Protein AF-A0A352BRT8-F1 (afdb_monomer_lite)

Secondary structure (DSSP, 8-state):
----PPPHHHHHHHHHHHHHHHHHHHHHHHHHHHHTT-S-HHHH-HHHHHHHHHHHHHHHHHHHHHTT--HHHHHHHHHHHHHHHHHTTTTHHHHHHHHHHHHHHHHHHHHT-

pLDDT: mean 87.2, std 10.44, range [39.59, 96.81]

Structure (mmCIF, N/CA/C/O backbone):
data_AF-A0A352BRT8-F1
#
_entry.id   AF-A0A352BRT8-F1
#
loop_
_atom_site.group_PDB
_atom_site.id
_atom_site.type_symbol
_atom_site.label_atom_id
_atom_site.label_alt_id
_atom_site.label_comp_id
_atom_site.label_asym_id
_atom_site.label_entity_id
_atom_site.label_seq_id
_atom_site.pdbx_PDB_ins_code
_atom_site.Cartn_x
_atom_site.Cartn_y
_atom_site.Cartn_z
_atom_site.occupancy
_atom_site.B_iso_or_equiv
_atom_site.auth_seq_id
_atom_site.auth_comp_id
_atom_site.auth_asym_id
_atom_site.auth_atom_id
_atom_site.pdbx_PDB_model_num
ATOM 1 N N . MET A 1 1 ? -15.555 8.941 16.537 1.00 39.59 1 MET A N 1
ATOM 2 C CA . MET A 1 1 ? -16.473 7.938 15.955 1.00 39.59 1 MET A CA 1
ATOM 3 C C . MET A 1 1 ? -15.934 6.563 16.296 1.00 39.59 1 MET A C 1
ATOM 5 O O . MET A 1 1 ? -14.754 6.334 16.057 1.00 39.59 1 MET A O 1
ATOM 9 N N . ALA A 1 2 ? -16.742 5.697 16.910 1.00 49.75 2 ALA A N 1
ATOM 10 C CA . ALA A 1 2 ? -16.359 4.307 17.147 1.00 49.75 2 ALA A CA 1
ATOM 11 C C . ALA A 1 2 ? -16.166 3.622 15.788 1.00 49.75 2 ALA A C 1
ATOM 13 O O . ALA A 1 2 ? -17.043 3.691 14.927 1.00 49.75 2 ALA A O 1
ATOM 14 N N . ARG A 1 3 ? -14.978 3.064 15.563 1.00 64.12 3 ARG A N 1
ATOM 15 C CA . ARG A 1 3 ? -14.614 2.441 14.295 1.00 64.12 3 ARG A CA 1
ATOM 16 C C . ARG A 1 3 ? -15.258 1.064 14.204 1.00 64.12 3 ARG A C 1
ATOM 18 O O . ARG A 1 3 ? -15.139 0.269 15.127 1.00 64.12 3 ARG A O 1
ATOM 25 N N . GLU A 1 4 ? -15.903 0.782 13.080 1.00 64.56 4 GLU A N 1
ATOM 26 C CA . GLU A 1 4 ? -16.450 -0.542 12.811 1.00 64.56 4 GLU A CA 1
ATOM 27 C C . GLU A 1 4 ? -15.303 -1.494 12.443 1.00 64.56 4 GLU A C 1
ATOM 29 O O . GLU A 1 4 ? -14.617 -1.309 11.431 1.00 64.56 4 GLU A O 1
ATOM 34 N N . GLU A 1 5 ? -15.052 -2.484 13.297 1.00 72.44 5 GLU A N 1
ATOM 35 C CA . GLU A 1 5 ? -13.984 -3.453 13.073 1.00 72.44 5 GLU A CA 1
ATOM 36 C C . GLU A 1 5 ? -14.317 -4.373 11.894 1.00 72.44 5 GLU A C 1
ATOM 38 O O . GLU A 1 5 ? -15.405 -4.940 11.781 1.00 72.44 5 GLU A O 1
ATOM 43 N N . VAL A 1 6 ? -13.353 -4.535 10.987 1.00 85.12 6 VAL A N 1
ATOM 44 C CA . VAL A 1 6 ? -13.484 -5.456 9.857 1.00 85.12 6 VAL A CA 1
ATOM 45 C C . VAL A 1 6 ? -13.378 -6.891 10.372 1.00 85.12 6 VAL A C 1
ATOM 47 O O . VAL A 1 6 ? -12.446 -7.240 11.104 1.00 85.12 6 VAL A O 1
ATOM 50 N N . SER A 1 7 ? -14.313 -7.747 9.953 1.00 89.31 7 SER A N 1
ATOM 51 C CA . SER A 1 7 ? -14.316 -9.157 10.349 1.00 89.31 7 SER A CA 1
ATOM 52 C C . SER A 1 7 ? -13.013 -9.862 9.953 1.00 89.31 7 SER A C 1
ATOM 54 O O . SER A 1 7 ? -12.345 -9.505 8.980 1.00 89.31 7 SER A O 1
ATOM 56 N N . VAL A 1 8 ? -12.638 -10.910 10.694 1.00 90.00 8 VAL A N 1
ATOM 57 C CA . VAL A 1 8 ? -11.434 -11.712 10.398 1.00 90.00 8 VAL A CA 1
ATOM 58 C C . VAL A 1 8 ? -11.437 -12.244 8.970 1.00 90.00 8 VAL A C 1
ATOM 60 O O . VAL A 1 8 ? -10.415 -12.155 8.295 1.00 90.00 8 VAL A O 1
ATOM 63 N N . ARG A 1 9 ? -12.589 -12.719 8.491 1.00 91.69 9 ARG A N 1
ATOM 64 C CA . ARG A 1 9 ? -12.741 -13.217 7.121 1.00 91.69 9 ARG A CA 1
ATOM 65 C C . ARG A 1 9 ? -12.523 -12.111 6.092 1.00 91.69 9 ARG A C 1
ATOM 67 O O . ARG A 1 9 ? -11.718 -12.288 5.186 1.00 91.69 9 ARG A O 1
ATOM 74 N N . ALA A 1 10 ? -13.181 -10.963 6.261 1.00 92.00 10 ALA A N 1
ATOM 75 C CA . ALA A 1 10 ? -13.045 -9.844 5.332 1.00 92.00 10 ALA A CA 1
ATOM 76 C C . ALA A 1 10 ? -11.603 -9.314 5.282 1.00 92.00 10 ALA A C 1
ATOM 78 O O . ALA A 1 10 ? -11.086 -9.059 4.199 1.00 92.00 10 ALA A O 1
ATOM 79 N N . PHE A 1 11 ? -10.922 -9.230 6.428 1.00 93.94 11 PHE A N 1
ATOM 80 C CA . PHE A 1 11 ? -9.511 -8.846 6.480 1.00 93.94 11 PHE A CA 1
ATOM 81 C C . PHE A 1 11 ? -8.622 -9.759 5.630 1.00 93.94 11 PHE A C 1
ATOM 83 O O . PHE A 1 11 ? -7.794 -9.270 4.860 1.00 93.94 11 PHE A O 1
ATOM 90 N N . TRP A 1 12 ? -8.786 -11.078 5.761 1.00 95.12 12 TRP A N 1
ATOM 91 C CA . TRP A 1 12 ? -7.985 -12.037 5.004 1.00 95.12 12 TRP A CA 1
ATOM 92 C C . TRP A 1 12 ? -8.303 -12.002 3.514 1.00 95.12 12 TRP A C 1
ATOM 94 O O . TRP A 1 12 ? -7.374 -12.042 2.716 1.00 95.12 12 TRP A O 1
ATOM 104 N N . VAL A 1 13 ? -9.573 -11.845 3.133 1.00 96.00 13 VAL A N 1
ATOM 105 C CA . VAL A 1 13 ? -9.966 -11.680 1.723 1.00 96.00 13 VAL A CA 1
ATOM 106 C C . VAL A 1 13 ? -9.280 -10.461 1.108 1.00 96.00 13 VAL A C 1
ATOM 108 O O . VAL A 1 13 ? -8.639 -10.583 0.067 1.00 96.00 13 VAL A O 1
ATOM 111 N N . TRP A 1 14 ? -9.339 -9.306 1.776 1.00 95.88 14 TRP A N 1
ATOM 112 C CA . TRP A 1 14 ? -8.666 -8.092 1.309 1.00 95.88 14 TRP A CA 1
ATOM 113 C C . TRP A 1 14 ? -7.146 -8.243 1.257 1.00 95.88 14 TRP A C 1
ATOM 115 O O . TRP A 1 14 ? -6.522 -7.806 0.295 1.00 95.88 14 TRP A O 1
ATOM 125 N N . THR A 1 15 ? -6.549 -8.880 2.265 1.00 95.75 15 THR A N 1
ATOM 126 C CA . THR A 1 15 ? -5.092 -9.060 2.355 1.00 95.75 15 THR A CA 1
ATOM 127 C C . THR A 1 15 ? -4.572 -10.006 1.277 1.00 95.75 15 THR A C 1
ATOM 129 O O . THR A 1 15 ? -3.602 -9.679 0.597 1.00 95.75 15 THR A O 1
ATOM 132 N N . LEU A 1 16 ? -5.235 -11.147 1.074 1.00 96.69 16 LEU A N 1
ATOM 133 C CA . LEU A 1 16 ? -4.875 -12.101 0.025 1.00 96.69 16 LEU A CA 1
ATOM 134 C C . LEU A 1 16 ? -5.115 -11.510 -1.363 1.00 96.69 16 LEU A C 1
ATOM 136 O O . LEU A 1 16 ? -4.233 -11.597 -2.210 1.00 96.69 16 LEU A O 1
ATOM 140 N N . GLY A 1 17 ? -6.254 -10.846 -1.583 1.00 95.81 17 GLY A N 1
ATOM 141 C CA . GLY A 1 17 ? -6.537 -10.172 -2.850 1.00 95.81 17 GLY A CA 1
ATOM 142 C C . GLY A 1 17 ? -5.485 -9.113 -3.186 1.00 95.81 17 GLY A C 1
ATOM 143 O O . GLY A 1 17 ? -4.933 -9.108 -4.285 1.00 95.81 17 GLY A O 1
ATOM 144 N N . TYR A 1 18 ? -5.134 -8.265 -2.216 1.00 96.12 18 TYR A N 1
ATOM 145 C CA . TYR A 1 18 ? -4.083 -7.262 -2.379 1.00 96.12 18 TYR A CA 1
ATOM 146 C C . TYR A 1 18 ? -2.710 -7.884 -2.673 1.00 96.12 18 TYR A C 1
ATOM 148 O O . TYR A 1 18 ? -1.995 -7.412 -3.563 1.00 96.12 18 TYR A O 1
ATOM 156 N N . LEU A 1 19 ? -2.349 -8.955 -1.960 1.00 95.00 19 LEU A N 1
ATOM 157 C CA . LEU A 1 19 ? -1.098 -9.673 -2.184 1.00 95.00 19 LEU A CA 1
ATOM 158 C C . LEU A 1 19 ? -1.048 -10.263 -3.596 1.00 95.00 19 LEU A C 1
ATOM 160 O O . LEU A 1 19 ? -0.081 -10.024 -4.313 1.00 95.00 19 LEU A O 1
ATOM 164 N N . MET A 1 20 ? -2.100 -10.968 -4.019 1.00 95.88 20 MET A N 1
ATOM 165 C CA . MET A 1 20 ? -2.175 -11.591 -5.342 1.00 95.88 20 MET A CA 1
ATOM 166 C C . MET A 1 20 ? -2.055 -10.559 -6.465 1.00 95.88 20 MET A C 1
ATOM 168 O O . MET A 1 20 ? -1.262 -10.753 -7.381 1.00 95.88 20 MET A O 1
ATOM 172 N N . VAL A 1 21 ? -2.770 -9.433 -6.374 1.00 93.75 21 VAL A N 1
ATOM 173 C CA . VAL A 1 21 ? -2.682 -8.350 -7.371 1.00 93.75 21 VAL A CA 1
ATOM 174 C C . VAL A 1 21 ? -1.285 -7.720 -7.385 1.00 93.75 21 VAL A C 1
ATOM 176 O O . VAL A 1 21 ? -0.721 -7.478 -8.452 1.00 93.75 21 VAL A O 1
ATOM 179 N N . SER A 1 22 ? -0.684 -7.500 -6.213 1.00 92.25 22 SER A N 1
ATOM 180 C CA . SER A 1 22 ? 0.677 -6.952 -6.106 1.00 92.25 22 SER A CA 1
ATOM 181 C C . SER A 1 22 ? 1.733 -7.894 -6.690 1.00 92.25 22 SER A C 1
ATOM 183 O O . SER A 1 22 ? 2.700 -7.437 -7.311 1.00 92.25 22 SER A O 1
ATOM 185 N 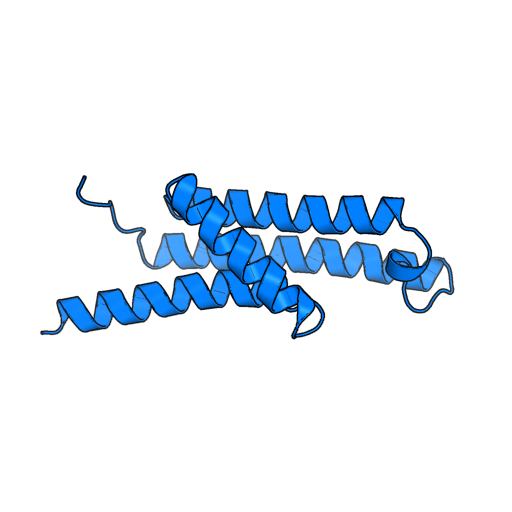N . MET A 1 23 ? 1.564 -9.202 -6.483 1.00 92.38 23 MET A N 1
ATOM 186 C CA . MET A 1 23 ? 2.437 -10.233 -7.039 1.00 92.38 23 MET A CA 1
ATOM 187 C C . MET A 1 23 ? 2.263 -10.332 -8.548 1.00 92.38 23 MET A C 1
ATOM 189 O O . MET A 1 23 ? 3.267 -10.297 -9.247 1.00 92.38 23 MET A O 1
ATOM 193 N N . LEU A 1 24 ? 1.026 -10.346 -9.054 1.00 93.00 24 LEU A N 1
ATOM 194 C CA . LEU A 1 24 ? 0.747 -10.357 -10.490 1.00 93.00 24 LEU A CA 1
ATOM 195 C C . LEU A 1 24 ? 1.426 -9.181 -11.199 1.00 93.00 24 LEU A C 1
ATOM 197 O O . LEU A 1 24 ? 2.139 -9.385 -12.174 1.00 93.00 24 LEU A O 1
ATOM 201 N N . LEU A 1 25 ? 1.290 -7.964 -10.663 1.00 90.94 25 LEU A N 1
ATOM 202 C CA . LEU A 1 25 ? 1.967 -6.788 -11.213 1.00 90.94 25 LEU A CA 1
ATOM 203 C C . LEU A 1 25 ? 3.498 -6.954 -11.229 1.00 90.94 25 LEU A C 1
ATOM 205 O O . LEU A 1 25 ? 4.165 -6.496 -12.151 1.00 90.94 25 LEU A O 1
ATOM 209 N N . SER A 1 26 ? 4.062 -7.601 -10.208 1.00 88.94 26 SER A N 1
ATOM 210 C CA . SER A 1 26 ? 5.508 -7.839 -10.121 1.00 88.94 26 SER A CA 1
ATOM 211 C C . SER A 1 26 ? 5.973 -8.923 -11.100 1.00 88.94 26 SER A C 1
ATOM 213 O O . SER A 1 26 ? 7.033 -8.769 -11.693 1.00 88.94 26 SER A O 1
ATOM 215 N N . VAL A 1 27 ? 5.169 -9.971 -11.310 1.00 89.44 27 VAL A N 1
ATOM 216 C CA . VAL A 1 27 ? 5.431 -11.032 -12.295 1.00 89.44 27 VAL A CA 1
ATOM 217 C C . VAL A 1 27 ? 5.396 -10.465 -13.706 1.00 89.44 27 VAL A C 1
ATOM 219 O O . VAL A 1 27 ? 6.368 -10.637 -14.426 1.00 89.44 27 VAL A O 1
ATOM 222 N N . VAL A 1 28 ? 4.354 -9.711 -14.067 1.00 88.69 28 VAL A N 1
ATOM 223 C CA . VAL A 1 28 ? 4.232 -9.106 -15.405 1.00 88.69 28 VAL A CA 1
ATOM 224 C C . VAL A 1 28 ? 5.442 -8.225 -15.723 1.00 88.69 28 VAL A C 1
ATOM 226 O O . VAL A 1 28 ? 6.023 -8.326 -16.796 1.00 88.69 28 VAL A O 1
ATOM 229 N N . VAL A 1 29 ? 5.882 -7.385 -14.782 1.00 87.38 29 VAL A N 1
ATOM 230 C CA . VAL A 1 29 ? 7.084 -6.557 -14.986 1.00 87.38 29 VAL A CA 1
ATOM 231 C C . VAL A 1 29 ? 8.364 -7.399 -15.055 1.00 87.38 29 VAL A C 1
ATOM 233 O O . VAL A 1 29 ? 9.277 -7.070 -15.816 1.00 87.38 29 VAL A O 1
ATOM 236 N N . GLY A 1 30 ? 8.441 -8.484 -14.283 1.00 85.00 30 GLY A N 1
ATOM 237 C CA . GLY A 1 30 ? 9.550 -9.434 -14.339 1.00 85.00 30 GLY A CA 1
ATOM 238 C C . GLY A 1 30 ? 9.642 -10.153 -15.688 1.00 85.00 30 GLY A C 1
ATOM 239 O O . GLY A 1 30 ? 10.725 -10.210 -16.264 1.00 85.00 30 GLY A O 1
ATOM 240 N N . GLU A 1 31 ? 8.515 -10.625 -16.223 1.00 87.50 31 GLU A N 1
ATOM 241 C CA . GLU A 1 31 ? 8.414 -11.255 -17.547 1.00 87.50 31 GLU A CA 1
ATOM 242 C C . GLU A 1 31 ? 8.846 -10.288 -18.645 1.00 87.50 31 GLU A C 1
ATOM 244 O O . GLU A 1 31 ? 9.731 -10.616 -19.430 1.00 87.50 31 GLU A O 1
ATOM 249 N N . GLN A 1 32 ? 8.330 -9.055 -18.627 1.00 84.75 32 GLN A N 1
ATOM 250 C CA . GLN A 1 32 ? 8.763 -8.014 -19.561 1.00 84.75 32 GLN A CA 1
ATOM 251 C C . GLN A 1 32 ? 10.275 -7.758 -19.459 1.00 84.75 32 GLN A C 1
ATOM 253 O O . GLN A 1 32 ? 10.933 -7.532 -20.473 1.00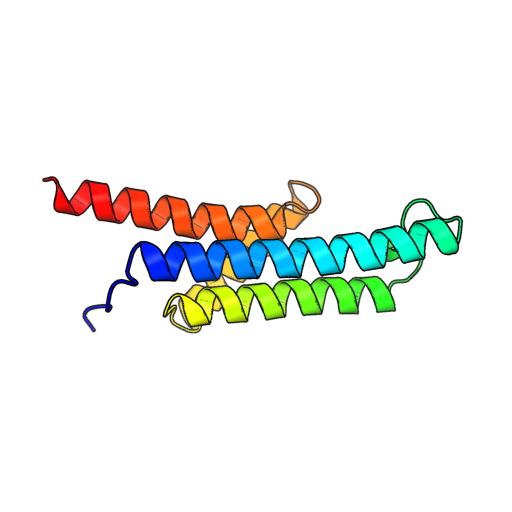 84.75 32 GLN A O 1
ATOM 258 N N . SER A 1 33 ? 10.850 -7.813 -18.249 1.00 82.50 33 SER A N 1
ATOM 259 C CA . SER A 1 33 ? 12.292 -7.590 -18.056 1.00 82.50 33 SER A CA 1
ATOM 260 C C . SER A 1 33 ? 13.115 -8.699 -18.685 1.00 82.50 33 SER A C 1
ATOM 262 O O . SER A 1 33 ? 14.090 -8.431 -19.388 1.00 82.50 33 SER A O 1
ATOM 264 N N . HIS A 1 34 ? 12.667 -9.936 -18.489 1.00 82.31 34 HIS A N 1
ATOM 265 C CA . HIS A 1 34 ? 13.268 -11.106 -19.100 1.00 82.31 34 HIS A CA 1
ATOM 266 C C . HIS A 1 34 ? 13.177 -11.063 -20.632 1.00 82.31 34 HIS A C 1
ATOM 268 O O . HIS A 1 34 ? 14.186 -11.270 -21.303 1.00 82.31 34 HIS A O 1
ATOM 274 N N . GLU A 1 35 ? 12.010 -10.720 -21.185 1.00 80.94 35 GLU A N 1
ATOM 275 C CA . GLU A 1 35 ? 11.788 -10.566 -22.631 1.00 80.94 35 GLU A CA 1
ATOM 276 C C . GLU A 1 35 ? 12.659 -9.464 -23.246 1.00 80.94 35 GLU A C 1
ATOM 278 O O . GLU A 1 35 ? 13.189 -9.627 -24.344 1.00 80.94 35 GLU A O 1
ATOM 283 N N . ALA A 1 36 ? 12.858 -8.357 -22.526 1.00 76.50 36 ALA A N 1
ATOM 284 C CA . ALA A 1 36 ? 13.723 -7.262 -22.954 1.00 76.50 36 ALA A CA 1
ATOM 285 C C . ALA A 1 36 ? 15.227 -7.582 -22.832 1.00 76.50 36 ALA A C 1
ATOM 287 O O . ALA A 1 36 ? 16.056 -6.774 -23.252 1.00 76.50 36 ALA A O 1
ATOM 288 N N . GLY A 1 37 ? 15.597 -8.727 -22.245 1.00 78.62 37 GLY A N 1
ATOM 289 C CA . GLY A 1 37 ? 16.990 -9.105 -21.996 1.00 78.62 37 GLY A CA 1
ATOM 290 C C . GLY A 1 37 ? 17.686 -8.234 -20.944 1.00 78.62 37 GLY A C 1
ATOM 291 O O . GLY A 1 37 ? 18.915 -8.185 -20.903 1.00 78.62 37 GLY A O 1
ATOM 292 N N . VAL A 1 38 ? 16.920 -7.532 -20.102 1.00 78.00 38 VAL A N 1
ATOM 293 C CA . VAL A 1 38 ? 17.444 -6.620 -19.080 1.00 78.00 38 VAL A CA 1
ATOM 294 C C . VAL A 1 38 ? 17.225 -7.221 -17.700 1.00 78.00 38 VAL A C 1
ATOM 296 O O . VAL A 1 38 ? 16.163 -7.758 -17.399 1.00 78.00 38 VAL A O 1
ATOM 299 N N . HIS A 1 39 ? 18.222 -7.096 -16.826 1.00 71.06 39 HIS A N 1
ATOM 300 C CA . HIS A 1 39 ? 18.123 -7.622 -15.465 1.00 71.06 39 HIS A CA 1
ATOM 301 C C . HIS A 1 39 ? 16.992 -6.960 -14.656 1.00 71.06 39 HIS A C 1
ATOM 303 O O . HIS A 1 39 ? 16.322 -7.631 -13.876 1.00 71.06 39 HIS A O 1
ATOM 309 N N . ASN A 1 40 ? 16.742 -5.662 -14.875 1.00 73.81 40 ASN A N 1
ATOM 310 C CA . ASN A 1 40 ? 15.650 -4.926 -14.244 1.00 73.81 40 ASN A CA 1
ATOM 311 C C . ASN A 1 40 ? 15.137 -3.778 -15.137 1.00 73.81 40 ASN A C 1
ATOM 313 O O . ASN A 1 40 ? 15.751 -2.713 -15.201 1.00 73.81 40 ASN A O 1
ATOM 317 N N . LEU A 1 41 ? 13.976 -3.946 -15.787 1.00 77.31 41 LEU A N 1
ATOM 318 C CA . LEU A 1 41 ? 13.383 -2.873 -16.604 1.00 77.31 41 LEU A CA 1
ATOM 319 C C . LEU A 1 41 ? 13.035 -1.620 -15.805 1.00 77.31 41 LEU A C 1
ATOM 321 O O . LEU A 1 41 ? 12.974 -0.533 -16.376 1.00 77.31 41 LEU A O 1
ATOM 325 N N . LEU A 1 42 ? 12.778 -1.751 -14.503 1.00 77.75 42 LEU A N 1
ATOM 326 C CA . LEU A 1 42 ? 12.400 -0.613 -13.669 1.00 77.75 42 LEU A CA 1
ATOM 327 C C . LEU A 1 42 ? 13.583 0.336 -13.428 1.00 77.75 42 LEU A C 1
ATOM 329 O O . LEU A 1 42 ? 13.372 1.510 -13.130 1.00 77.75 42 LEU A O 1
ATOM 333 N N . GLU A 1 43 ? 14.820 -0.137 -13.571 1.00 75.44 43 GLU A N 1
ATOM 334 C CA . GLU A 1 43 ? 16.010 0.720 -13.506 1.00 75.44 43 GLU A CA 1
ATOM 335 C C . GLU A 1 43 ? 16.262 1.439 -14.830 1.00 75.44 43 GLU A C 1
ATOM 337 O O . GLU A 1 43 ? 16.705 2.585 -14.846 1.00 75.44 43 GLU A O 1
ATOM 342 N N . THR A 1 44 ? 15.948 0.785 -15.947 1.00 76.50 44 THR A N 1
ATOM 343 C CA . THR A 1 44 ? 16.247 1.305 -17.287 1.00 76.50 44 THR A CA 1
ATOM 344 C C . THR A 1 44 ? 15.132 2.193 -17.837 1.00 76.50 44 THR A C 1
ATOM 346 O O . THR A 1 44 ? 15.396 3.111 -18.609 1.00 76.50 44 THR A O 1
ATOM 349 N N . ASN A 1 45 ? 13.879 1.954 -17.438 1.00 85.00 45 ASN A N 1
ATOM 350 C CA . ASN A 1 45 ? 12.715 2.702 -17.900 1.00 85.00 45 ASN A CA 1
ATOM 351 C C . ASN A 1 45 ? 12.034 3.442 -16.740 1.00 85.00 45 ASN A C 1
ATOM 353 O O . ASN A 1 45 ? 11.182 2.904 -16.027 1.00 85.00 45 ASN A O 1
ATOM 357 N N . VAL A 1 46 ? 12.388 4.722 -16.590 1.00 84.81 46 VAL A N 1
ATOM 358 C CA . VAL A 1 46 ? 11.861 5.606 -15.538 1.00 84.81 46 VAL A CA 1
ATOM 359 C C . VAL A 1 46 ? 10.336 5.716 -15.604 1.00 84.81 46 VAL A C 1
ATOM 361 O O . VAL A 1 46 ? 9.672 5.641 -14.572 1.00 84.81 46 VAL A O 1
ATOM 364 N N . SER A 1 47 ? 9.759 5.848 -16.800 1.00 85.81 47 SER A N 1
ATOM 365 C CA . SER A 1 47 ? 8.307 5.966 -16.973 1.00 85.81 47 SER A CA 1
ATOM 366 C C . SER A 1 47 ? 7.574 4.710 -16.500 1.00 85.81 47 SER A C 1
ATOM 368 O O . SER A 1 47 ? 6.574 4.813 -15.787 1.00 85.81 47 SER A O 1
ATOM 370 N N . LEU A 1 48 ? 8.099 3.527 -16.831 1.00 86.75 48 LEU A N 1
ATOM 371 C CA . LEU A 1 48 ? 7.554 2.252 -16.369 1.00 86.75 48 LEU A CA 1
ATOM 372 C C . LEU A 1 48 ? 7.677 2.109 -14.847 1.00 86.75 48 LEU A C 1
ATOM 374 O O . LEU A 1 48 ? 6.740 1.648 -14.200 1.00 86.75 48 LEU A O 1
ATOM 378 N N . ASN A 1 49 ? 8.791 2.550 -14.259 1.00 87.12 49 ASN A N 1
ATOM 379 C CA . ASN A 1 49 ? 8.992 2.514 -12.811 1.00 87.12 49 ASN A CA 1
ATOM 380 C C . ASN A 1 49 ? 8.029 3.432 -12.055 1.00 87.12 49 ASN A C 1
ATOM 382 O O . ASN A 1 49 ? 7.429 3.021 -11.056 1.00 87.12 49 ASN A O 1
ATOM 386 N N . VAL A 1 50 ? 7.822 4.652 -12.554 1.00 88.44 50 VAL A N 1
ATOM 387 C CA . VAL A 1 50 ? 6.837 5.583 -11.993 1.00 88.44 50 VAL A CA 1
ATOM 388 C C . VAL A 1 50 ? 5.435 4.985 -12.081 1.00 88.44 50 VAL A C 1
ATOM 390 O O . VAL A 1 50 ? 4.718 4.988 -11.081 1.00 88.44 50 VAL A O 1
ATOM 393 N N . LEU A 1 51 ? 5.062 4.403 -13.226 1.00 90.81 51 LEU A N 1
ATOM 394 C CA . LEU A 1 51 ? 3.765 3.750 -13.400 1.00 90.81 51 LEU A CA 1
ATOM 395 C C . LEU A 1 51 ? 3.593 2.558 -12.447 1.00 90.81 51 LEU A C 1
ATOM 397 O O . LEU A 1 51 ? 2.604 2.486 -11.722 1.00 90.81 51 LEU A O 1
ATOM 401 N N . TYR A 1 52 ? 4.570 1.652 -12.402 1.00 90.12 52 TYR A N 1
ATOM 402 C CA . TYR A 1 52 ? 4.575 0.488 -11.517 1.00 90.12 52 TYR A CA 1
ATOM 403 C C . TYR A 1 52 ? 4.455 0.891 -10.044 1.00 90.12 52 TYR A C 1
ATOM 405 O O . TYR A 1 52 ? 3.650 0.339 -9.290 1.00 90.12 52 TYR A O 1
ATOM 413 N N . SER A 1 53 ? 5.231 1.893 -9.630 1.00 90.06 53 SER A N 1
ATOM 414 C CA . SER A 1 53 ? 5.204 2.410 -8.265 1.00 90.06 53 SER A CA 1
ATOM 415 C C . SER A 1 53 ? 3.875 3.095 -7.948 1.00 90.06 53 SER A C 1
ATOM 417 O O . SER A 1 53 ? 3.320 2.857 -6.876 1.00 90.06 53 SER A O 1
ATOM 419 N N . GLY A 1 54 ? 3.329 3.872 -8.886 1.00 93.62 54 GLY A N 1
ATOM 420 C CA . GLY A 1 54 ? 2.012 4.493 -8.767 1.00 93.62 54 GLY A CA 1
ATOM 421 C C . GLY A 1 54 ? 0.893 3.463 -8.621 1.00 93.62 54 GLY A C 1
ATOM 422 O O . GLY A 1 54 ? 0.062 3.587 -7.725 1.00 93.62 54 GLY A O 1
ATOM 423 N N . LEU A 1 55 ? 0.917 2.394 -9.423 1.00 94.12 55 LEU A N 1
ATOM 424 C CA . LEU A 1 55 ? -0.040 1.290 -9.324 1.00 94.12 55 LEU A CA 1
ATOM 425 C C . LEU A 1 55 ? 0.060 0.565 -7.980 1.00 94.12 55 LEU A C 1
ATOM 427 O O . LEU A 1 55 ? -0.966 0.302 -7.358 1.00 94.12 55 LEU A O 1
ATOM 431 N N . LYS A 1 56 ? 1.272 0.298 -7.474 1.00 93.31 56 LYS A N 1
ATOM 432 C CA . LYS A 1 56 ? 1.440 -0.297 -6.136 1.00 93.31 56 LYS A CA 1
ATOM 433 C C . LYS A 1 56 ? 0.871 0.586 -5.029 1.00 93.31 56 LYS A C 1
ATOM 435 O O . LYS A 1 56 ? 0.202 0.072 -4.134 1.00 93.31 56 LYS A O 1
ATOM 440 N N . ILE A 1 57 ? 1.101 1.896 -5.094 1.00 95.00 57 ILE A N 1
ATOM 441 C CA . ILE A 1 57 ? 0.534 2.850 -4.133 1.00 95.00 57 ILE A CA 1
ATOM 442 C C . ILE A 1 57 ? -0.994 2.860 -4.233 1.00 95.00 57 ILE A C 1
ATOM 444 O O . ILE A 1 57 ? -1.668 2.779 -3.208 1.00 95.00 57 ILE A O 1
ATOM 448 N N . LEU A 1 58 ? -1.540 2.900 -5.451 1.00 96.00 58 LEU A N 1
ATOM 449 C CA . LEU A 1 58 ? -2.981 2.889 -5.696 1.00 96.00 58 LEU A CA 1
ATOM 450 C C . LEU A 1 58 ? -3.638 1.618 -5.144 1.00 96.00 58 LEU A C 1
ATOM 452 O O . LEU A 1 58 ? -4.621 1.705 -4.411 1.00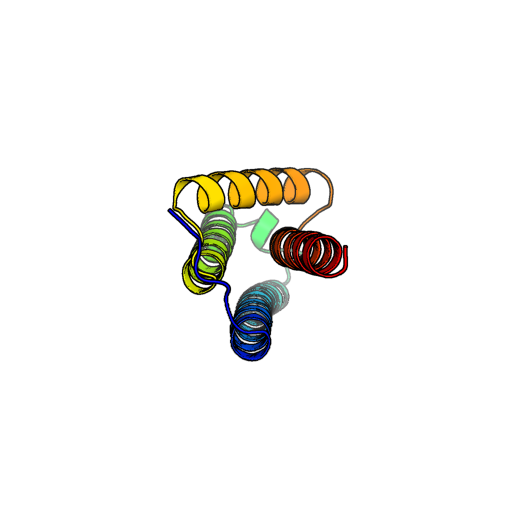 96.00 58 LEU A O 1
ATOM 456 N N . PHE A 1 59 ? -3.080 0.441 -5.433 1.00 95.88 59 PHE A N 1
ATOM 457 C CA . PHE A 1 59 ? -3.590 -0.821 -4.896 1.00 95.88 59 PHE A CA 1
ATOM 458 C C . PHE A 1 59 ? -3.457 -0.896 -3.375 1.00 95.88 59 PHE A C 1
ATOM 460 O O . PHE A 1 59 ? -4.374 -1.377 -2.711 1.00 95.88 59 PHE A O 1
ATOM 467 N N . GLY A 1 60 ? -2.373 -0.359 -2.810 1.00 96.38 60 GLY A N 1
ATOM 468 C CA . GLY A 1 60 ? -2.221 -0.205 -1.365 1.00 96.38 60 GLY A CA 1
ATOM 469 C C . GLY A 1 60 ? -3.305 0.690 -0.756 1.00 96.38 60 GLY A C 1
ATOM 470 O O . GLY A 1 60 ? -3.890 0.340 0.267 1.00 96.38 60 GLY A O 1
ATOM 471 N N . ALA A 1 61 ? -3.638 1.807 -1.405 1.00 96.75 61 ALA A N 1
ATOM 472 C CA . ALA A 1 61 ? -4.710 2.698 -0.971 1.00 96.75 61 ALA A CA 1
ATOM 473 C C . ALA A 1 61 ? -6.083 2.011 -1.033 1.00 96.75 61 ALA A C 1
ATOM 475 O O . ALA A 1 61 ? -6.844 2.099 -0.072 1.00 96.75 61 ALA A O 1
ATOM 476 N N . ILE A 1 62 ? -6.376 1.277 -2.114 1.00 96.38 62 ILE A N 1
ATOM 477 C CA . ILE A 1 62 ? -7.613 0.492 -2.268 1.00 96.38 62 ILE A CA 1
ATOM 478 C C . ILE A 1 6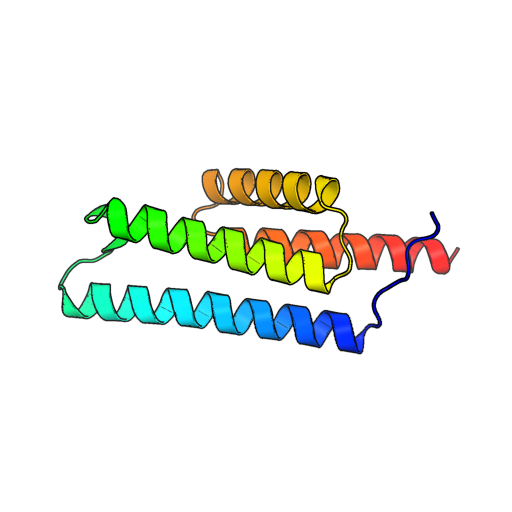2 ? -7.711 -0.586 -1.184 1.00 96.38 62 ILE A C 1
ATOM 480 O O . ILE A 1 62 ? -8.768 -0.747 -0.579 1.00 96.38 62 ILE A O 1
ATOM 484 N N . TYR A 1 63 ? -6.611 -1.287 -0.896 1.00 96.81 63 TYR A N 1
ATOM 485 C CA . TYR A 1 63 ? -6.536 -2.272 0.183 1.00 96.81 63 TYR A CA 1
ATOM 486 C C . TYR A 1 63 ? -6.891 -1.654 1.541 1.00 96.81 63 TYR A C 1
ATOM 488 O O . TYR A 1 63 ? -7.768 -2.154 2.245 1.00 96.81 63 TYR A O 1
ATOM 496 N N . LEU A 1 64 ? -6.253 -0.538 1.898 1.00 96.00 64 LEU A N 1
ATOM 497 C CA . LEU A 1 64 ? -6.511 0.145 3.166 1.00 96.00 64 LEU A CA 1
ATOM 498 C C . LEU A 1 64 ? -7.931 0.724 3.224 1.00 96.00 64 LEU A C 1
ATOM 500 O O . LEU A 1 64 ? -8.592 0.641 4.259 1.00 96.00 64 LEU A O 1
ATOM 504 N N . TRP A 1 65 ? -8.433 1.255 2.113 1.00 94.69 65 TRP A N 1
ATOM 505 C CA . TRP A 1 65 ? -9.811 1.720 2.009 1.00 94.69 65 TRP A CA 1
ATOM 506 C C . TRP A 1 65 ? -10.815 0.574 2.205 1.00 94.69 65 TRP A C 1
ATOM 508 O O . TRP A 1 65 ? -11.758 0.713 2.983 1.00 94.69 65 TRP A O 1
ATOM 518 N N . GLY A 1 66 ? -10.558 -0.599 1.616 1.00 92.75 66 GLY A N 1
ATOM 519 C CA . GLY A 1 66 ? -11.330 -1.827 1.837 1.00 92.75 66 GLY A CA 1
ATOM 520 C C . GLY A 1 66 ? -11.312 -2.310 3.293 1.00 92.75 66 GLY A C 1
ATOM 521 O O . GLY A 1 66 ? -12.293 -2.875 3.781 1.00 92.75 66 GLY A O 1
ATOM 522 N N . LEU A 1 67 ? -10.239 -2.003 4.031 1.00 93.94 67 LEU A N 1
ATOM 523 C CA . LEU A 1 67 ? -10.132 -2.211 5.480 1.00 93.94 67 LEU A CA 1
ATOM 524 C C . LEU A 1 67 ? -10.746 -1.080 6.330 1.00 93.94 67 LEU A C 1
ATOM 526 O O . LEU A 1 67 ? -10.513 -1.021 7.545 1.00 93.94 67 LEU A O 1
ATOM 530 N N . LYS A 1 68 ? -11.542 -0.201 5.708 1.00 91.31 68 LYS A N 1
ATOM 531 C CA . LYS A 1 68 ? -12.247 0.925 6.338 1.00 91.31 68 LYS A CA 1
ATOM 532 C C . LYS A 1 68 ? -11.304 1.906 7.051 1.00 91.31 68 LYS A C 1
ATOM 534 O O . LYS A 1 68 ? -11.601 2.370 8.153 1.00 91.31 68 LYS A O 1
ATOM 539 N N . ARG A 1 69 ? -10.147 2.204 6.447 1.00 91.94 69 ARG A N 1
ATOM 540 C CA . ARG A 1 69 ? -9.212 3.235 6.933 1.00 91.94 69 ARG A CA 1
ATOM 541 C C . ARG A 1 69 ? -9.644 4.628 6.515 1.00 91.94 69 ARG A C 1
ATOM 543 O O . ARG A 1 69 ? -10.105 4.828 5.394 1.00 91.94 69 ARG A O 1
ATOM 550 N N . SER A 1 70 ? -9.463 5.596 7.408 1.00 92.44 70 SER A N 1
ATOM 551 C CA . SER A 1 70 ? -9.667 7.004 7.070 1.00 92.44 70 SER A CA 1
ATOM 552 C C . SER A 1 70 ? -8.592 7.490 6.095 1.00 92.44 70 SER A C 1
ATOM 554 O O . SER A 1 70 ? -7.475 6.977 6.081 1.00 92.44 70 SER A O 1
ATOM 556 N N . ALA A 1 71 ? -8.901 8.515 5.297 1.00 91.81 71 ALA A N 1
ATOM 557 C CA . ALA A 1 71 ? -7.952 9.064 4.325 1.00 91.81 71 ALA A CA 1
ATOM 558 C C . ALA A 1 71 ? -6.620 9.495 4.971 1.00 91.81 71 ALA A C 1
ATOM 560 O O . ALA A 1 71 ? -5.556 9.284 4.396 1.00 91.81 71 ALA A O 1
ATOM 561 N N . LEU A 1 72 ? -6.672 10.041 6.190 1.00 93.25 72 LEU A N 1
ATOM 562 C CA . LEU A 1 72 ? -5.483 10.475 6.923 1.00 93.25 72 LEU A CA 1
ATOM 563 C C . LEU A 1 72 ? -4.625 9.287 7.387 1.00 93.25 72 LEU A C 1
ATOM 565 O O . LEU A 1 72 ? -3.404 9.328 7.251 1.00 93.25 72 LEU A O 1
ATOM 569 N N . GLU A 1 73 ? -5.247 8.201 7.858 1.00 93.19 73 GLU A N 1
ATOM 570 C CA . GLU A 1 73 ? -4.531 6.954 8.159 1.00 93.19 73 GLU A CA 1
ATOM 571 C C . GLU A 1 73 ? -3.926 6.340 6.898 1.00 93.19 73 GLU A C 1
ATOM 573 O O . GLU A 1 73 ? -2.775 5.919 6.925 1.00 93.19 73 GLU A O 1
ATOM 578 N N . ILE A 1 74 ? -4.673 6.311 5.789 1.00 95.69 74 ILE A N 1
ATOM 579 C CA . ILE A 1 74 ? -4.189 5.785 4.507 1.00 95.69 74 ILE A CA 1
ATOM 580 C C . ILE A 1 74 ? -2.914 6.517 4.091 1.00 95.69 74 ILE A C 1
ATOM 582 O O . ILE A 1 74 ? -1.912 5.869 3.798 1.00 95.69 74 ILE A O 1
ATOM 586 N N . LEU A 1 75 ? -2.923 7.852 4.122 1.00 95.62 75 LEU A N 1
ATOM 587 C CA . LEU A 1 75 ? -1.748 8.661 3.799 1.00 95.62 75 LEU A CA 1
ATOM 588 C C . LEU A 1 75 ? -0.571 8.366 4.734 1.00 95.62 75 LEU A C 1
ATOM 590 O O . LEU A 1 75 ? 0.544 8.172 4.256 1.00 95.62 75 LEU A O 1
ATOM 594 N N . GLY A 1 76 ? -0.812 8.282 6.045 1.00 95.31 76 GLY A N 1
ATOM 595 C CA . GLY A 1 76 ? 0.234 7.975 7.023 1.00 95.31 76 GLY A CA 1
ATOM 596 C C . GLY A 1 76 ? 0.847 6.587 6.822 1.00 95.31 76 GLY A C 1
ATOM 597 O O . GLY A 1 76 ? 2.068 6.439 6.812 1.00 95.31 76 GLY A O 1
ATOM 598 N N . ILE A 1 77 ? 0.010 5.573 6.598 1.00 95.94 77 ILE A N 1
ATOM 599 C CA . ILE A 1 77 ? 0.434 4.185 6.396 1.00 95.94 77 ILE A CA 1
ATOM 600 C C . ILE A 1 77 ? 1.171 4.030 5.057 1.00 95.94 77 ILE A C 1
ATOM 602 O O . ILE A 1 77 ? 2.203 3.363 5.003 1.00 95.94 77 ILE A O 1
ATOM 606 N N . ILE A 1 78 ? 0.688 4.666 3.985 1.00 96.06 78 ILE A N 1
ATOM 607 C CA . ILE A 1 78 ? 1.384 4.692 2.690 1.00 96.06 78 ILE A CA 1
ATOM 608 C C . ILE A 1 78 ? 2.729 5.399 2.828 1.00 96.06 78 ILE A C 1
ATOM 610 O O . ILE A 1 78 ? 3.734 4.862 2.370 1.00 96.06 78 ILE A O 1
ATOM 614 N N . GLY A 1 79 ? 2.773 6.562 3.482 1.00 94.56 79 GLY A N 1
ATOM 615 C CA . GLY A 1 79 ? 4.014 7.293 3.731 1.00 94.56 79 GLY A CA 1
ATOM 616 C C . GLY A 1 79 ? 5.030 6.443 4.492 1.00 94.56 79 GLY A C 1
ATOM 617 O O . GLY A 1 79 ? 6.176 6.318 4.067 1.00 94.56 79 GLY A O 1
ATOM 618 N N . PHE A 1 80 ? 4.591 5.767 5.555 1.00 93.81 80 PHE A N 1
ATOM 619 C CA . PHE A 1 80 ? 5.420 4.813 6.286 1.00 93.81 80 PHE A CA 1
ATOM 620 C C . PHE A 1 80 ? 5.919 3.671 5.390 1.00 93.81 80 PHE A C 1
ATOM 622 O O . PHE A 1 80 ? 7.110 3.374 5.377 1.00 93.81 80 PHE A O 1
ATOM 629 N N . ALA A 1 81 ? 5.046 3.055 4.594 1.00 94.50 81 ALA A N 1
ATOM 630 C CA . ALA A 1 81 ? 5.439 1.967 3.703 1.00 94.50 81 ALA A CA 1
ATOM 631 C C . ALA A 1 81 ? 6.411 2.423 2.600 1.00 94.50 81 ALA A C 1
ATOM 633 O O . ALA A 1 81 ? 7.293 1.658 2.213 1.00 94.50 81 ALA A O 1
ATOM 634 N N . LEU A 1 82 ? 6.288 3.661 2.108 1.00 92.81 82 LEU A N 1
ATOM 635 C CA . LEU A 1 82 ? 7.246 4.261 1.175 1.00 92.81 82 LEU A CA 1
ATOM 636 C C . LEU A 1 82 ? 8.611 4.480 1.832 1.00 92.81 82 LEU A C 1
ATOM 638 O O . LEU A 1 82 ? 9.628 4.188 1.208 1.00 92.81 82 LEU A O 1
ATOM 642 N N . LEU A 1 83 ? 8.640 4.920 3.093 1.00 91.25 83 LEU A N 1
ATOM 643 C CA . LEU A 1 83 ? 9.883 5.006 3.863 1.00 91.25 83 LEU A CA 1
ATOM 644 C C . LEU A 1 83 ? 10.514 3.621 4.032 1.00 91.25 83 LEU A C 1
ATOM 646 O O . LEU A 1 83 ? 11.688 3.450 3.730 1.00 91.25 83 LEU A O 1
ATOM 650 N N . VAL A 1 84 ? 9.740 2.606 4.426 1.00 90.81 84 VAL A N 1
ATOM 651 C CA . VAL A 1 84 ? 10.248 1.228 4.536 1.00 90.81 84 VAL A CA 1
ATOM 652 C C . VAL A 1 84 ? 10.795 0.736 3.197 1.00 90.81 84 VAL A C 1
ATOM 654 O O . VAL A 1 84 ? 11.883 0.172 3.154 1.00 90.81 84 VAL A O 1
ATOM 657 N N . ARG A 1 85 ? 10.098 1.009 2.089 1.00 89.12 85 ARG A N 1
ATOM 658 C CA . ARG A 1 85 ? 10.566 0.655 0.742 1.00 89.12 85 ARG A CA 1
ATOM 659 C C . ARG A 1 85 ? 11.929 1.269 0.417 1.00 89.12 85 ARG A C 1
ATOM 661 O O . ARG A 1 85 ? 12.712 0.609 -0.260 1.00 89.12 85 ARG A O 1
ATOM 668 N N . LEU A 1 86 ? 12.182 2.502 0.858 1.00 85.38 86 LEU A N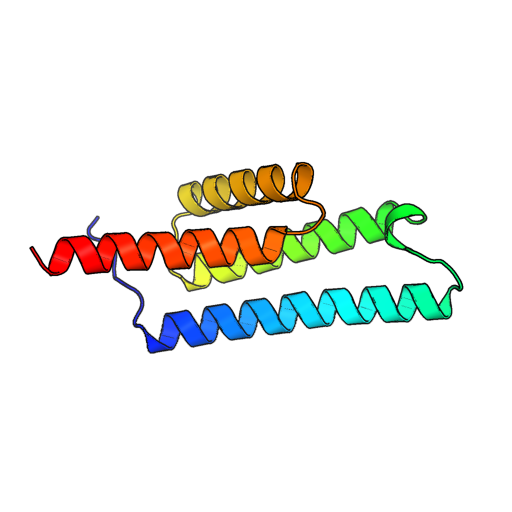 1
ATOM 669 C CA . LEU A 1 86 ? 13.451 3.196 0.643 1.00 85.38 86 LEU A CA 1
ATOM 670 C C . LEU A 1 86 ? 14.608 2.516 1.389 1.00 85.38 86 LEU A C 1
ATOM 672 O O . LEU A 1 86 ? 15.705 2.438 0.852 1.00 85.38 86 LEU A O 1
ATOM 676 N N . PHE A 1 87 ? 14.362 2.015 2.603 1.00 83.94 87 PHE A N 1
ATOM 677 C CA . PHE A 1 87 ? 15.403 1.431 3.459 1.00 83.94 87 PHE A CA 1
ATOM 678 C C . PHE A 1 87 ? 15.558 -0.091 3.332 1.00 83.94 87 PHE A C 1
ATOM 680 O O . PHE A 1 87 ? 16.612 -0.618 3.667 1.00 83.94 87 PHE A O 1
ATOM 687 N N . ALA A 1 88 ? 14.523 -0.801 2.884 1.00 76.81 88 ALA A N 1
ATOM 688 C CA . ALA A 1 88 ? 14.472 -2.263 2.852 1.00 76.81 88 ALA A CA 1
ATOM 689 C C . ALA A 1 88 ? 14.071 -2.795 1.464 1.00 76.81 88 ALA A C 1
ATOM 691 O O . ALA A 1 88 ? 13.257 -3.712 1.370 1.00 76.81 88 ALA A O 1
ATOM 692 N N . GLU A 1 89 ? 14.581 -2.158 0.405 1.00 67.31 89 GLU A N 1
ATOM 693 C CA . GLU A 1 89 ? 14.546 -2.585 -1.005 1.00 67.31 89 GLU A CA 1
ATOM 694 C C . GLU A 1 89 ? 13.275 -3.343 -1.436 1.00 67.31 89 GLU A C 1
ATOM 696 O O . GLU A 1 89 ? 13.222 -4.567 -1.529 1.00 67.31 89 GLU A O 1
ATOM 701 N N . GLY A 1 90 ? 12.206 -2.601 -1.739 1.00 68.50 90 GLY A N 1
ATOM 702 C CA . GLY A 1 90 ? 11.030 -3.182 -2.410 1.00 68.50 90 GLY A CA 1
ATOM 703 C C . GLY A 1 90 ? 9.991 -3.844 -1.493 1.00 68.50 90 GLY A C 1
ATOM 704 O O . GLY A 1 90 ? 8.973 -4.341 -1.975 1.00 68.50 90 GLY A O 1
ATOM 705 N N . THR A 1 91 ? 10.153 -3.755 -0.175 1.00 84.81 91 THR A N 1
ATOM 706 C CA . THR A 1 91 ? 9.250 -4.332 0.847 1.00 84.81 91 THR A CA 1
ATOM 707 C C . THR A 1 91 ? 7.920 -3.590 1.067 1.00 84.81 91 THR A C 1
ATOM 709 O O . THR A 1 91 ? 7.195 -3.887 2.015 1.00 84.81 91 THR A O 1
ATOM 712 N N . PHE A 1 92 ? 7.523 -2.676 0.173 1.00 91.44 92 PHE A N 1
ATOM 713 C CA . PHE A 1 92 ? 6.309 -1.847 0.302 1.00 91.44 92 PHE A CA 1
ATOM 714 C C . PHE A 1 92 ? 5.029 -2.645 0.605 1.00 91.44 92 PHE A C 1
ATOM 716 O O . PHE A 1 92 ? 4.295 -2.335 1.543 1.00 91.44 92 PHE A O 1
ATOM 723 N N . THR A 1 93 ? 4.758 -3.694 -0.179 1.00 92.06 93 THR A N 1
ATOM 724 C CA . THR A 1 93 ? 3.551 -4.523 -0.029 1.00 92.06 93 THR A CA 1
ATOM 725 C C . THR A 1 93 ? 3.507 -5.201 1.338 1.00 92.06 93 THR A C 1
ATOM 727 O O . THR A 1 93 ? 2.467 -5.197 1.994 1.00 92.06 93 THR A O 1
ATOM 730 N N . ILE A 1 94 ? 4.646 -5.726 1.794 1.00 92.19 94 ILE A N 1
ATOM 731 C CA . ILE A 1 94 ? 4.768 -6.385 3.095 1.00 92.19 94 ILE A CA 1
ATOM 732 C C . ILE A 1 94 ? 4.668 -5.372 4.234 1.00 92.19 94 ILE A C 1
ATOM 734 O O . ILE A 1 94 ? 4.018 -5.664 5.232 1.00 92.19 94 ILE A O 1
ATOM 738 N N . ALA A 1 95 ? 5.223 -4.168 4.079 1.00 93.75 95 ALA A N 1
ATOM 739 C CA . ALA A 1 95 ? 5.112 -3.106 5.076 1.00 93.75 95 ALA A CA 1
ATOM 740 C C . ALA A 1 95 ? 3.646 -2.723 5.344 1.00 93.75 95 ALA A C 1
ATOM 742 O O . ALA A 1 95 ? 3.241 -2.599 6.499 1.00 93.75 95 ALA A O 1
ATOM 743 N N . LEU A 1 96 ? 2.831 -2.610 4.288 1.00 94.81 96 LEU A N 1
ATOM 744 C CA . LEU A 1 96 ? 1.395 -2.343 4.416 1.00 94.81 96 LEU A CA 1
ATOM 745 C C . LEU A 1 96 ? 0.651 -3.474 5.132 1.00 94.81 96 LEU A C 1
ATOM 747 O O . LEU A 1 96 ? -0.115 -3.219 6.062 1.00 94.81 96 LEU A O 1
ATOM 751 N N . ILE A 1 97 ? 0.889 -4.723 4.722 1.00 94.19 97 ILE A N 1
ATOM 752 C CA . ILE A 1 97 ? 0.256 -5.894 5.344 1.00 94.19 97 ILE A CA 1
ATOM 753 C C . ILE A 1 97 ? 0.677 -6.004 6.814 1.00 94.19 97 ILE A C 1
ATOM 755 O O . ILE A 1 97 ? -0.170 -6.167 7.690 1.00 94.19 97 ILE A O 1
ATOM 759 N N . GLY A 1 98 ? 1.971 -5.852 7.097 1.00 93.62 98 GLY A N 1
ATOM 760 C CA . GLY A 1 98 ? 2.542 -5.913 8.438 1.00 93.62 98 GLY A CA 1
ATOM 761 C C . GLY A 1 98 ? 1.975 -4.844 9.368 1.00 93.62 98 GLY A C 1
ATOM 762 O O . GLY A 1 98 ? 1.591 -5.168 10.490 1.00 93.62 98 GLY A O 1
ATOM 763 N N . ALA A 1 99 ? 1.828 -3.602 8.893 1.00 92.62 99 ALA A N 1
ATOM 764 C CA . ALA A 1 99 ? 1.187 -2.534 9.659 1.00 92.62 99 ALA A CA 1
ATOM 765 C C . ALA A 1 99 ? -0.244 -2.917 10.075 1.00 92.62 99 ALA A C 1
ATOM 767 O O . ALA A 1 99 ? -0.636 -2.731 11.227 1.00 92.62 99 ALA A O 1
ATOM 768 N N . MET A 1 100 ? -1.011 -3.517 9.160 1.00 94.25 100 MET A N 1
ATOM 769 C CA . MET A 1 100 ? -2.384 -3.937 9.442 1.00 94.25 100 MET A CA 1
ATOM 770 C C . MET A 1 100 ? -2.461 -5.169 10.343 1.00 94.25 100 MET A C 1
ATOM 772 O O . MET A 1 100 ? -3.317 -5.222 11.226 1.00 94.25 100 MET A O 1
ATOM 776 N N . MET A 1 101 ? -1.564 -6.141 10.173 1.00 93.56 101 MET A N 1
ATOM 777 C CA . MET A 1 101 ? -1.472 -7.293 11.072 1.00 93.56 101 MET A CA 1
ATOM 778 C C . MET A 1 101 ? -1.105 -6.861 12.494 1.00 93.56 101 MET A C 1
ATOM 780 O O . MET A 1 101 ? -1.771 -7.273 13.443 1.00 93.56 101 MET A O 1
ATOM 784 N N . GLY A 1 102 ? -0.098 -5.996 12.640 1.00 90.56 102 GLY A N 1
ATOM 785 C CA . GLY A 1 102 ? 0.347 -5.485 13.936 1.00 90.56 102 GLY A CA 1
ATOM 786 C C . GLY A 1 102 ? -0.767 -4.758 14.681 1.00 90.56 102 GLY A C 1
ATOM 787 O O . GLY A 1 102 ? -0.991 -5.004 15.864 1.00 90.56 102 GLY A O 1
ATOM 788 N N . GLU A 1 103 ? -1.542 -3.931 13.983 1.00 88.44 103 GLU A N 1
ATOM 789 C CA . GLU A 1 103 ? -2.679 -3.256 14.598 1.00 88.44 103 GLU A CA 1
ATOM 790 C C . GLU A 1 103 ? -3.748 -4.229 15.108 1.00 88.44 103 GLU A C 1
ATOM 792 O O . GLU A 1 103 ? -4.246 -4.056 16.221 1.00 88.44 103 GLU A O 1
ATOM 797 N N . ARG A 1 104 ? -4.077 -5.280 14.345 1.00 87.62 104 ARG A N 1
ATOM 798 C CA . ARG A 1 104 ? -5.041 -6.294 14.802 1.00 87.62 104 ARG A CA 1
ATOM 799 C C . ARG A 1 104 ? -4.546 -7.048 16.028 1.00 87.62 104 ARG A C 1
ATOM 801 O O . ARG A 1 104 ? -5.343 -7.340 16.913 1.00 87.62 104 ARG A O 1
ATOM 808 N N . VAL A 1 105 ? -3.247 -7.338 16.103 1.00 88.56 105 VAL A N 1
ATOM 809 C CA . VAL A 1 105 ? -2.638 -7.954 17.292 1.00 88.56 105 VAL A CA 1
ATOM 810 C C . VAL A 1 105 ? -2.787 -7.034 18.502 1.00 88.56 105 VAL A C 1
ATOM 812 O O . VAL A 1 105 ? -3.210 -7.481 19.566 1.00 88.56 105 VAL A O 1
ATOM 815 N N . VAL A 1 106 ? -2.511 -5.738 18.340 1.00 87.88 106 VAL A N 1
ATOM 816 C CA . VAL A 1 106 ? -2.674 -4.750 19.417 1.00 87.88 106 VAL A CA 1
ATOM 817 C C . VAL A 1 106 ? -4.137 -4.635 19.856 1.00 87.88 106 VAL A C 1
ATOM 819 O O . VAL A 1 106 ? -4.403 -4.538 21.052 1.00 87.88 106 VAL A O 1
ATOM 822 N N . GLN A 1 107 ? -5.090 -4.671 18.922 1.00 84.25 107 GLN A N 1
ATOM 823 C CA . GLN A 1 107 ? -6.524 -4.666 19.233 1.00 84.25 107 GLN A CA 1
ATOM 824 C C . GLN A 1 107 ? -6.937 -5.921 20.013 1.00 84.25 107 GLN A C 1
ATOM 826 O O . GLN A 1 107 ? -7.507 -5.798 21.094 1.00 84.25 107 GLN A O 1
ATOM 831 N N . ALA A 1 108 ? -6.557 -7.109 19.538 1.00 81.31 108 ALA A N 1
ATOM 832 C CA . ALA A 1 108 ? -6.842 -8.377 20.212 1.00 81.31 108 ALA A CA 1
ATOM 833 C C . ALA A 1 108 ? -6.221 -8.455 21.623 1.00 81.31 108 ALA A C 1
ATOM 835 O O . ALA A 1 108 ? -6.813 -9.006 22.554 1.00 81.31 108 ALA A O 1
ATOM 836 N N . ALA A 1 109 ? -5.045 -7.854 21.820 1.00 80.69 109 ALA A N 1
ATOM 837 C CA . ALA A 1 109 ? -4.407 -7.775 23.132 1.00 80.69 109 ALA A CA 1
ATOM 838 C C . ALA A 1 109 ? -5.155 -6.846 24.107 1.00 80.69 109 ALA A C 1
ATOM 840 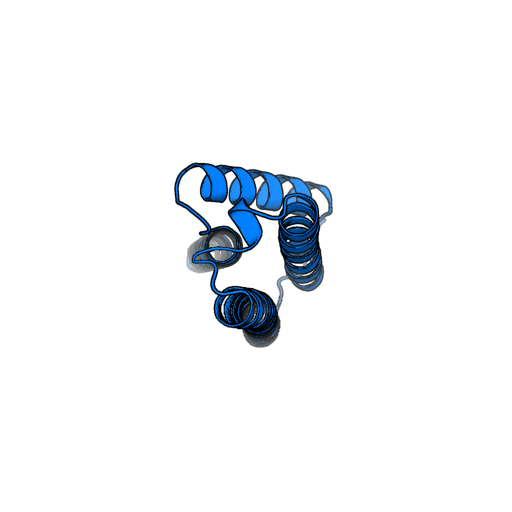O O . ALA A 1 109 ? -5.101 -7.057 25.317 1.00 80.69 109 ALA A O 1
ATOM 841 N N . ARG A 1 110 ? -5.859 -5.822 23.603 1.00 79.81 110 ARG A N 1
ATOM 842 C CA . ARG A 1 110 ? -6.650 -4.889 24.425 1.00 79.81 110 ARG A CA 1
ATOM 843 C C . ARG A 1 110 ? -7.994 -5.467 24.854 1.00 79.81 110 ARG A C 1
ATOM 845 O O . ARG A 1 110 ? -8.461 -5.108 25.922 1.00 79.81 110 ARG A O 1
ATOM 852 N N . THR A 1 111 ? -8.591 -6.348 24.056 1.00 71.81 111 THR A N 1
ATOM 853 C CA . THR A 1 111 ? -9.887 -6.984 24.360 1.00 71.81 111 THR A CA 1
ATOM 854 C C . THR A 1 111 ? -9.787 -8.151 25.343 1.00 71.81 111 THR A C 1
ATOM 856 O O . THR A 1 111 ? -10.807 -8.612 25.838 1.00 71.81 111 THR A O 1
ATOM 859 N N . THR A 1 112 ? -8.577 -8.662 25.588 1.00 62.44 112 THR A N 1
ATOM 860 C CA . THR A 1 112 ? -8.328 -9.808 26.485 1.00 62.44 112 THR A CA 1
ATOM 861 C C . THR A 1 112 ? -7.997 -9.373 27.926 1.00 62.44 112 THR A C 1
ATOM 863 O O . THR A 1 112 ? -7.853 -10.222 28.801 1.00 62.44 112 THR A O 1
ATOM 866 N N . LYS A 1 113 ? -7.850 -8.066 28.177 1.00 51.47 113 LYS A N 1
ATOM 867 C CA . LYS A 1 113 ? -7.667 -7.486 29.517 1.00 51.47 113 LYS A CA 1
ATOM 868 C C . LYS A 1 113 ? -9.001 -7.046 30.095 1.00 51.47 113 LYS A C 1
ATOM 870 O O . LYS A 1 113 ? -9.146 -7.181 31.327 1.00 51.47 113 LYS A O 1
#

Foldseek 3Di:
DPDDADDPVLLVVLLVVLVVVLVVLVVVQCVVCVVVVHPHVLVVDVVVVVVSVVVNLVSLLVSVVSRVDDPVVSVVQQVQLVVCCVVPPNCSSVSSSVVVVVVVVVVVVVVVD

Radius of gyration: 16.09 Å; chains: 1; bounding box: 35×24×52 Å

Sequence (113 aa):
MAREEVSVRAFWVWTLGYLMVSMLLSVVVGEQSHEAGVHNLLETNVSLNVLYSGLKILFGAIYLWGLKRSALEILGIIGFALLVRLFAEGTFTIALIGAMMGERVVQAARTTK